Protein AF-A0A5N9BAG7-F1 (afdb_monomer_lite)

Secondary structure (DSSP, 8-state):
---THHHHHHHHHHHHHHHHHHHHHHT--THHHHHHHHHHHHHHHHHHHHHHHHHHHHT-

pLDDT: mean 84.33, std 9.47, range [43.5, 93.44]

Foldseek 3Di:
DDDLVVVLVVLQCVLLVVLVVVCVVVVHDSPSNVVSNVVSNVVSVVVVVVVVVVVVVVVD

Radius of gyration: 14.65 Å; chains: 1; bounding box: 29×12×44 Å

Sequence (60 aa):
MGGFGWFISLTIIIFTFTGHMIDQKVQTLPLFTILGILLGLLVSIIGMRKLLINLIKTKK

Structure (mmCIF, N/CA/C/O backbone):
data_AF-A0A5N9BAG7-F1
#
_entry.id   AF-A0A5N9BAG7-F1
#
loop_
_atom_site.group_PDB
_atom_site.id
_atom_site.type_symbol
_atom_site.label_atom_id
_atom_site.label_alt_id
_atom_site.label_comp_id
_atom_site.label_asym_id
_atom_site.label_entity_id
_atom_site.label_seq_id
_atom_site.pdbx_PDB_ins_code
_atom_site.Cartn_x
_atom_site.Cartn_y
_atom_site.Cartn_z
_atom_site.occupancy
_atom_site.B_iso_or_equiv
_atom_site.auth_seq_id
_atom_site.auth_comp_id
_atom_site.auth_asym_id
_atom_site.auth_atom_id
_atom_site.pdbx_PDB_model_num
ATOM 1 N N . MET A 1 1 ? 9.462 1.499 22.487 1.00 43.50 1 MET A N 1
ATOM 2 C CA . MET A 1 1 ? 9.752 2.180 21.205 1.00 43.50 1 MET A CA 1
ATOM 3 C C . MET A 1 1 ? 8.983 1.459 20.114 1.00 43.50 1 MET A C 1
ATOM 5 O O . MET A 1 1 ? 9.378 0.370 19.738 1.00 43.50 1 MET A O 1
ATOM 9 N N . GLY A 1 2 ? 7.834 1.974 19.686 1.00 62.16 2 GLY A N 1
ATOM 10 C CA . GLY A 1 2 ? 7.042 1.291 18.660 1.00 62.16 2 GLY A CA 1
ATOM 11 C C . GLY A 1 2 ? 5.618 1.811 18.601 1.00 62.16 2 GLY A C 1
ATOM 12 O O . GLY A 1 2 ? 4.690 1.114 18.988 1.00 62.16 2 GLY A O 1
ATOM 13 N N . GLY A 1 3 ? 5.449 3.063 18.175 1.00 71.75 3 GLY A N 1
ATOM 14 C CA . GLY A 1 3 ? 4.138 3.537 17.737 1.00 71.75 3 GLY A CA 1
ATOM 15 C C . GLY A 1 3 ? 3.752 2.897 16.400 1.00 71.75 3 GLY A C 1
ATOM 16 O O . GLY A 1 3 ? 4.515 2.125 15.815 1.00 71.75 3 GLY A O 1
ATOM 17 N N . PHE A 1 4 ? 2.599 3.284 15.857 1.00 73.31 4 PHE A N 1
ATOM 18 C CA . PHE A 1 4 ? 2.132 2.800 14.554 1.00 73.31 4 PHE A CA 1
ATOM 19 C C . PHE A 1 4 ? 3.147 3.002 13.410 1.00 73.31 4 PHE A C 1
ATOM 21 O O . PHE A 1 4 ? 3.126 2.249 12.441 1.00 73.31 4 PHE A O 1
ATOM 28 N N . GLY A 1 5 ? 4.073 3.962 13.543 1.00 79.06 5 GLY A N 1
ATOM 29 C CA . GLY A 1 5 ? 5.133 4.240 12.568 1.00 79.06 5 GLY A CA 1
ATOM 30 C C . GLY A 1 5 ? 6.002 3.033 12.202 1.00 79.06 5 GLY A C 1
ATOM 31 O O . GLY A 1 5 ? 6.430 2.931 11.057 1.00 79.06 5 GLY A O 1
ATOM 32 N N . TRP A 1 6 ? 6.205 2.081 13.120 1.00 83.88 6 TRP A N 1
ATOM 33 C CA . TRP A 1 6 ? 6.961 0.861 12.814 1.00 83.88 6 TRP A CA 1
ATOM 34 C C . TRP A 1 6 ? 6.238 -0.023 11.791 1.00 83.88 6 TRP A C 1
ATOM 36 O O . TRP A 1 6 ? 6.843 -0.488 10.828 1.00 83.88 6 TRP A O 1
ATOM 46 N N . PHE A 1 7 ? 4.923 -0.199 11.958 1.00 82.25 7 PHE A N 1
ATOM 47 C CA . PHE A 1 7 ? 4.098 -0.982 11.037 1.00 82.25 7 PHE A CA 1
ATOM 48 C C . PHE A 1 7 ? 4.037 -0.330 9.652 1.00 82.25 7 PHE A C 1
ATOM 50 O O . PHE A 1 7 ? 4.197 -1.006 8.635 1.00 82.25 7 PHE A O 1
ATOM 57 N N . ILE A 1 8 ? 3.866 0.996 9.621 1.00 84.69 8 ILE A N 1
ATOM 58 C CA . ILE A 1 8 ? 3.852 1.782 8.383 1.00 84.69 8 ILE A CA 1
ATOM 59 C C . ILE A 1 8 ? 5.177 1.613 7.629 1.00 84.69 8 ILE A C 1
ATOM 61 O O . ILE A 1 8 ? 5.173 1.267 6.450 1.00 84.69 8 ILE A O 1
ATOM 65 N N . SER A 1 9 ? 6.301 1.822 8.322 1.00 85.62 9 SER A N 1
ATOM 66 C CA . SER A 1 9 ? 7.635 1.773 7.721 1.00 85.62 9 SER A CA 1
ATOM 67 C C . SER A 1 9 ? 7.944 0.388 7.154 1.00 85.62 9 SER A C 1
ATOM 69 O O . SER A 1 9 ? 8.329 0.273 5.993 1.00 85.62 9 SER A O 1
ATOM 71 N N . LEU A 1 10 ? 7.669 -0.677 7.918 1.00 89.06 10 LEU A N 1
ATOM 72 C CA . LEU A 1 10 ? 7.898 -2.051 7.469 1.00 89.06 10 LEU A CA 1
ATOM 73 C C . LEU A 1 10 ? 7.073 -2.384 6.218 1.00 89.06 10 LEU A C 1
ATOM 75 O O . LEU A 1 10 ? 7.590 -2.953 5.260 1.00 89.06 10 LEU A O 1
ATOM 79 N N . THR A 1 11 ? 5.799 -1.988 6.211 1.00 88.50 11 THR A N 1
ATOM 80 C CA . THR A 1 11 ? 4.893 -2.246 5.086 1.00 88.50 11 THR A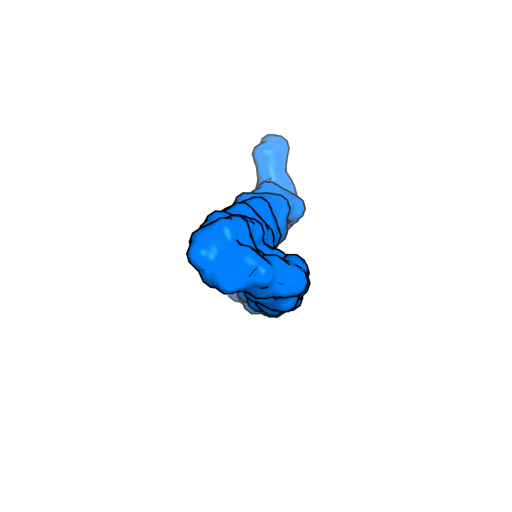 CA 1
ATOM 81 C C . THR A 1 11 ? 5.364 -1.514 3.831 1.00 88.50 11 THR A C 1
ATOM 83 O O . THR A 1 11 ? 5.469 -2.119 2.767 1.00 88.50 11 THR A O 1
ATOM 86 N N . ILE A 1 12 ? 5.712 -0.230 3.946 1.00 88.00 12 ILE A N 1
ATOM 87 C CA . ILE A 1 12 ? 6.200 0.555 2.807 1.00 88.00 12 ILE A CA 1
ATOM 88 C C . ILE A 1 12 ? 7.520 -0.015 2.288 1.00 88.00 12 ILE A C 1
ATOM 90 O O . ILE A 1 12 ? 7.657 -0.176 1.077 1.00 88.00 12 ILE A O 1
ATOM 94 N N . ILE A 1 13 ? 8.463 -0.369 3.167 1.00 91.25 13 ILE A N 1
ATOM 95 C CA . ILE A 1 13 ? 9.749 -0.954 2.764 1.00 91.25 13 ILE A CA 1
ATOM 96 C C . ILE A 1 13 ? 9.525 -2.253 1.990 1.00 91.25 13 ILE A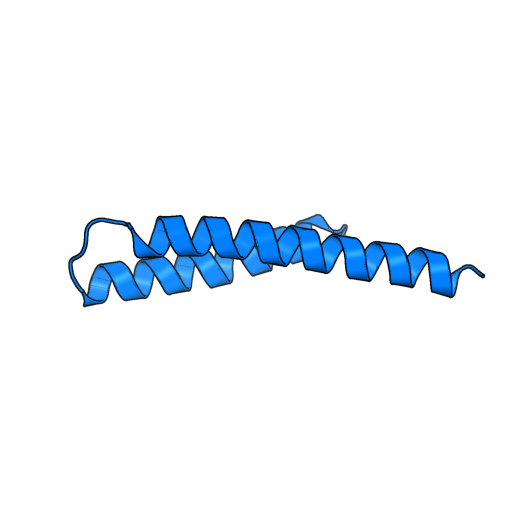 C 1
ATOM 98 O O . ILE A 1 13 ? 10.061 -2.397 0.895 1.00 91.25 13 ILE A O 1
ATOM 102 N N . ILE A 1 14 ? 8.700 -3.168 2.507 1.00 91.62 14 ILE A 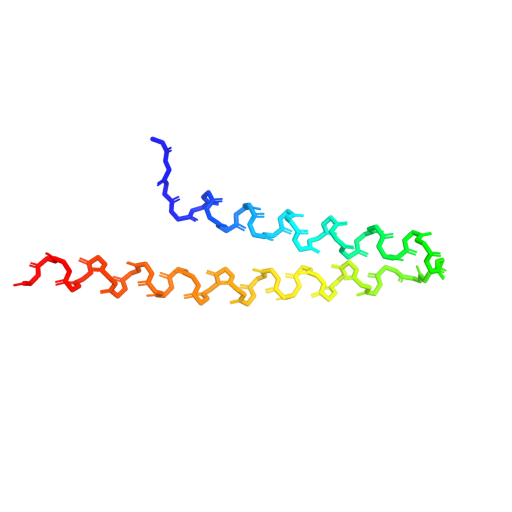N 1
ATOM 103 C CA . ILE A 1 14 ? 8.436 -4.461 1.858 1.00 91.62 14 ILE A CA 1
ATOM 104 C C . ILE A 1 14 ? 7.830 -4.258 0.466 1.00 91.62 14 ILE A C 1
ATOM 106 O O . ILE A 1 14 ? 8.321 -4.823 -0.514 1.00 91.62 14 ILE A O 1
ATOM 110 N N . PHE A 1 15 ? 6.785 -3.437 0.357 1.00 88.81 15 PHE A N 1
ATOM 111 C CA . PHE A 1 15 ? 6.112 -3.212 -0.922 1.00 88.81 15 PHE A CA 1
ATOM 112 C C . PHE A 1 15 ? 6.984 -2.440 -1.924 1.00 88.81 15 PHE A C 1
ATOM 114 O O . PHE A 1 15 ? 7.001 -2.783 -3.106 1.00 88.81 15 PHE A O 1
ATOM 121 N N . THR A 1 16 ? 7.747 -1.446 -1.466 1.00 90.88 16 THR A N 1
ATOM 122 C CA . THR A 1 16 ? 8.654 -0.663 -2.324 1.00 90.88 16 THR A CA 1
ATOM 123 C C . THR A 1 16 ? 9.813 -1.520 -2.816 1.00 90.88 16 THR A C 1
ATOM 125 O O . THR A 1 16 ? 10.130 -1.499 -4.001 1.00 90.88 16 THR A O 1
ATOM 128 N N . PHE A 1 17 ? 10.413 -2.323 -1.934 1.00 91.56 17 PHE A N 1
ATOM 129 C CA . PHE A 1 17 ? 11.510 -3.220 -2.291 1.00 91.56 17 PHE A CA 1
ATOM 130 C C . PHE A 1 17 ? 11.053 -4.292 -3.285 1.00 91.56 17 PHE A C 1
ATOM 132 O O . PHE A 1 17 ? 11.735 -4.550 -4.274 1.00 91.56 17 PHE A O 1
ATOM 139 N N . THR A 1 18 ? 9.856 -4.850 -3.082 1.00 89.00 18 THR A N 1
ATOM 140 C CA . THR A 1 18 ? 9.256 -5.812 -4.018 1.00 89.00 18 THR A CA 1
ATOM 141 C C . THR A 1 18 ? 9.016 -5.173 -5.388 1.00 89.00 18 THR A C 1
ATOM 143 O O . THR A 1 18 ? 9.390 -5.756 -6.404 1.00 89.00 18 THR A O 1
ATOM 146 N N . GLY A 1 19 ? 8.459 -3.956 -5.429 1.00 86.94 19 GLY A N 1
ATOM 147 C CA . GLY A 1 19 ? 8.259 -3.212 -6.676 1.00 86.94 19 GLY A CA 1
ATOM 148 C C . GLY A 1 19 ? 9.574 -2.902 -7.394 1.00 86.94 19 GLY A C 1
ATOM 149 O O . GLY A 1 19 ? 9.680 -3.109 -8.600 1.00 86.94 19 GLY A O 1
ATOM 150 N N . HIS A 1 20 ? 10.604 -2.520 -6.639 1.00 89.00 20 HIS A N 1
ATOM 151 C CA . HIS A 1 20 ? 11.930 -2.237 -7.177 1.00 89.00 20 HIS A CA 1
ATOM 152 C C . HIS A 1 20 ? 12.604 -3.475 -7.778 1.00 89.00 20 HIS A C 1
ATOM 154 O O . HIS A 1 20 ? 13.166 -3.401 -8.869 1.00 89.00 20 HIS A O 1
ATOM 160 N N . MET A 1 21 ? 12.512 -4.631 -7.112 1.00 88.62 21 MET A N 1
ATOM 161 C CA . MET A 1 21 ? 13.049 -5.885 -7.651 1.00 88.62 21 MET A CA 1
ATOM 162 C C . MET A 1 21 ? 12.360 -6.296 -8.957 1.00 88.62 21 MET A C 1
ATOM 164 O O . MET A 1 21 ? 13.007 -6.858 -9.841 1.00 88.62 21 MET A O 1
ATOM 168 N N . ILE A 1 22 ? 11.057 -6.033 -9.083 1.00 87.00 22 ILE A N 1
ATOM 169 C CA . ILE A 1 22 ? 10.300 -6.319 -10.305 1.00 87.00 22 ILE A CA 1
ATOM 170 C C . ILE A 1 22 ? 10.718 -5.355 -11.418 1.00 87.00 22 ILE A C 1
ATOM 172 O O . ILE A 1 22 ? 11.050 -5.819 -12.506 1.00 87.00 22 ILE A O 1
ATOM 176 N N . ASP A 1 23 ? 10.797 -4.050 -11.138 1.00 86.19 23 ASP A N 1
ATOM 177 C CA . ASP A 1 23 ? 11.255 -3.056 -12.120 1.00 86.19 23 ASP A CA 1
ATOM 178 C C . ASP A 1 23 ? 12.657 -3.388 -12.654 1.00 86.19 23 ASP A C 1
ATOM 180 O O . ASP A 1 23 ? 12.888 -3.354 -13.863 1.00 86.19 23 ASP A O 1
ATOM 184 N N . GLN A 1 24 ? 13.582 -3.796 -11.775 1.00 86.19 24 GLN A N 1
ATOM 185 C CA . GLN A 1 24 ? 14.929 -4.204 -12.184 1.00 86.19 24 GLN A CA 1
ATOM 186 C C . GLN A 1 24 ? 14.932 -5.445 -13.087 1.00 86.19 24 GLN A C 1
ATOM 188 O O . GLN A 1 24 ? 15.737 -5.525 -14.015 1.00 86.19 24 GLN A O 1
ATOM 193 N N . LYS A 1 25 ? 14.044 -6.416 -12.839 1.00 85.69 25 LYS A N 1
ATOM 194 C CA . LYS A 1 25 ? 13.956 -7.637 -13.656 1.00 85.69 25 LYS A CA 1
ATOM 195 C C . LYS A 1 25 ? 13.317 -7.401 -15.019 1.00 85.69 25 LYS A C 1
ATOM 197 O O . LYS A 1 25 ? 13.702 -8.064 -15.977 1.00 85.69 25 LYS A O 1
ATOM 202 N N . VAL A 1 26 ? 12.340 -6.502 -15.101 1.00 85.06 2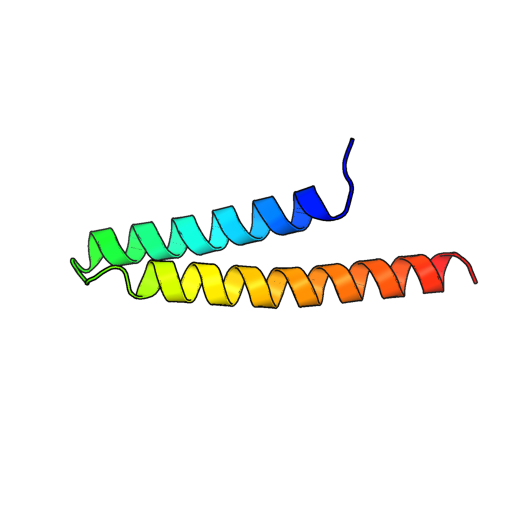6 VAL A N 1
ATOM 203 C CA . VAL A 1 26 ? 11.569 -6.248 -16.330 1.00 85.06 26 VAL A CA 1
ATOM 204 C C . VAL A 1 26 ? 12.174 -5.087 -17.144 1.00 85.06 26 VAL A C 1
ATOM 206 O O . VAL A 1 26 ? 11.722 -4.823 -18.252 1.00 85.06 26 VAL A O 1
ATOM 209 N N . GLN A 1 27 ? 13.224 -4.419 -16.635 1.00 78.19 27 GLN A N 1
ATOM 210 C CA . GLN A 1 27 ? 13.827 -3.208 -17.225 1.00 78.19 27 GLN A CA 1
ATOM 211 C C . GLN A 1 27 ? 12.786 -2.121 -17.537 1.00 78.19 27 GLN A C 1
ATOM 213 O O . GLN A 1 27 ? 12.934 -1.327 -18.467 1.00 78.19 27 GLN A O 1
ATOM 218 N N . THR A 1 28 ? 11.702 -2.089 -16.766 1.00 75.06 28 THR A N 1
ATOM 219 C CA . THR A 1 28 ? 10.666 -1.073 -16.898 1.00 75.06 28 THR A CA 1
ATOM 220 C C . THR A 1 28 ? 11.122 0.215 -16.228 1.00 75.06 28 THR A C 1
ATOM 222 O O . THR A 1 28 ? 11.900 0.209 -15.274 1.00 75.06 28 THR A O 1
ATOM 225 N N . LEU A 1 29 ? 10.589 1.345 -16.703 1.00 80.00 29 LEU A N 1
ATOM 226 C CA . LEU A 1 29 ? 10.540 2.576 -15.905 1.00 80.00 29 LEU A CA 1
ATOM 227 C C . LEU A 1 29 ? 9.992 2.240 -14.503 1.00 80.00 29 LEU A C 1
ATOM 229 O O . LEU A 1 29 ? 9.257 1.258 -14.412 1.00 80.00 29 LEU A O 1
ATOM 233 N N . PRO A 1 30 ? 10.299 3.019 -13.443 1.00 84.81 30 PRO A N 1
ATOM 234 C CA . PRO A 1 30 ? 10.024 2.683 -12.034 1.00 84.81 30 PRO A CA 1
ATOM 235 C C . PRO A 1 30 ? 8.525 2.687 -11.653 1.00 84.81 30 PRO A C 1
ATOM 237 O O . PRO A 1 30 ? 8.101 3.280 -10.663 1.00 84.81 30 PRO A O 1
ATOM 240 N N . LEU A 1 31 ? 7.694 2.042 -12.463 1.00 86.44 31 LEU A N 1
ATOM 241 C CA . LEU A 1 31 ? 6.248 1.964 -12.384 1.00 86.44 31 LEU A CA 1
ATOM 242 C C . LEU A 1 31 ? 5.835 0.997 -11.279 1.00 86.44 31 LEU A C 1
ATOM 244 O O . LEU A 1 31 ? 4.960 1.340 -10.482 1.00 86.44 31 LEU A O 1
ATOM 248 N N . PHE A 1 32 ? 6.472 -0.176 -11.176 1.00 85.62 32 PHE A N 1
ATOM 249 C CA . PHE A 1 32 ? 6.135 -1.144 -10.130 1.00 85.62 32 PHE A CA 1
ATOM 250 C C . PHE A 1 32 ? 6.570 -0.663 -8.747 1.00 85.62 32 PHE A C 1
ATOM 252 O O . PHE A 1 32 ? 5.885 -0.939 -7.765 1.00 85.62 32 PHE A O 1
ATOM 259 N N . THR A 1 33 ? 7.646 0.112 -8.657 1.00 87.75 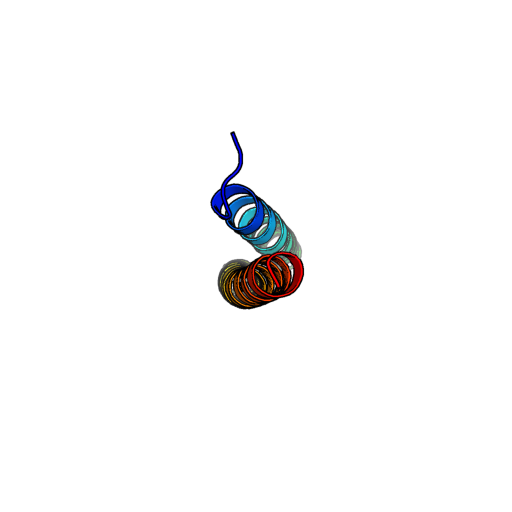33 THR A N 1
ATOM 260 C CA . THR A 1 33 ? 8.086 0.774 -7.425 1.00 87.75 33 THR A CA 1
ATOM 261 C C . THR A 1 33 ? 7.055 1.806 -6.972 1.00 87.75 33 THR A C 1
ATOM 263 O O . THR A 1 33 ? 6.657 1.792 -5.808 1.00 87.75 33 THR A O 1
ATOM 266 N N . ILE A 1 34 ? 6.557 2.657 -7.879 1.00 90.75 34 ILE A N 1
ATOM 267 C CA . ILE A 1 34 ? 5.508 3.647 -7.569 1.00 90.75 34 ILE A CA 1
ATOM 268 C C . ILE A 1 34 ? 4.210 2.948 -7.143 1.00 90.75 34 ILE A C 1
ATOM 270 O O . ILE A 1 34 ? 3.616 3.324 -6.130 1.00 90.75 34 ILE A O 1
ATOM 274 N N . LEU A 1 35 ? 3.795 1.899 -7.861 1.00 91.75 35 LEU A N 1
ATOM 275 C CA . LEU A 1 35 ? 2.637 1.082 -7.483 1.00 91.75 35 LEU A CA 1
ATOM 276 C C . LEU A 1 35 ? 2.845 0.394 -6.129 1.00 91.75 35 LEU A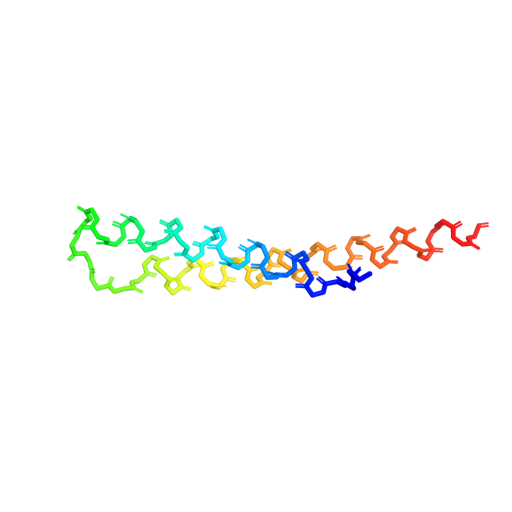 C 1
ATOM 278 O O . LEU A 1 35 ? 1.926 0.357 -5.315 1.00 91.75 35 LEU A O 1
ATOM 282 N N . GLY A 1 36 ? 4.054 -0.098 -5.860 1.00 89.06 36 GLY A N 1
ATOM 283 C CA . GLY A 1 36 ? 4.446 -0.676 -4.579 1.00 89.06 36 GLY A CA 1
ATOM 284 C C . GLY A 1 36 ? 4.309 0.330 -3.440 1.00 89.06 36 GLY A C 1
ATOM 285 O O . GLY A 1 36 ? 3.660 0.034 -2.441 1.00 89.06 36 GLY A O 1
ATOM 286 N N . ILE A 1 37 ? 4.820 1.550 -3.603 1.00 91.25 37 ILE A N 1
ATOM 287 C CA . ILE A 1 37 ? 4.662 2.626 -2.612 1.00 91.25 37 ILE A CA 1
ATOM 288 C C . ILE A 1 37 ? 3.176 2.939 -2.383 1.00 91.25 37 ILE A C 1
ATOM 290 O O . ILE A 1 37 ? 2.739 3.033 -1.234 1.00 91.25 37 ILE A O 1
ATOM 294 N N . LEU A 1 38 ? 2.388 3.051 -3.458 1.00 93.19 38 LEU A N 1
ATOM 295 C CA . LEU A 1 38 ? 0.953 3.339 -3.383 1.00 93.19 38 LEU A CA 1
ATOM 296 C C . LEU A 1 38 ? 0.193 2.241 -2.618 1.00 93.19 38 LEU A C 1
ATOM 298 O O . LEU A 1 38 ? -0.611 2.532 -1.730 1.00 93.19 38 LEU A O 1
ATOM 302 N N . LEU A 1 39 ? 0.484 0.973 -2.918 1.00 90.44 39 LEU A N 1
ATOM 303 C CA . LEU A 1 39 ? -0.086 -0.180 -2.222 1.00 90.44 39 LEU A CA 1
ATOM 304 C C . LEU A 1 39 ? 0.368 -0.236 -0.761 1.00 90.44 39 LEU A C 1
ATOM 306 O O . LEU A 1 39 ? -0.463 -0.429 0.125 1.00 90.44 39 LEU A O 1
ATOM 310 N N . GLY A 1 40 ? 1.653 -0.005 -0.489 1.00 90.25 40 GLY A N 1
ATOM 311 C CA . GLY A 1 40 ? 2.203 0.046 0.865 1.00 90.25 40 GLY A CA 1
ATOM 312 C C . GLY A 1 40 ? 1.527 1.119 1.722 1.00 90.25 40 GLY A C 1
ATOM 313 O O . GLY A 1 40 ? 1.185 0.859 2.877 1.00 90.25 40 GLY A O 1
ATOM 314 N N . LEU A 1 41 ? 1.246 2.290 1.142 1.00 91.25 41 LEU A N 1
ATOM 315 C CA . LEU A 1 41 ? 0.466 3.360 1.773 1.00 91.25 41 LEU A CA 1
ATOM 316 C C . LEU A 1 41 ? -0.973 2.926 2.084 1.00 91.25 41 LEU A C 1
ATOM 318 O O . LEU A 1 41 ? -1.433 3.107 3.213 1.00 91.25 41 LEU A O 1
ATOM 322 N N . LEU A 1 42 ? -1.675 2.319 1.124 1.00 93.44 42 LEU A N 1
ATOM 323 C CA . LEU A 1 42 ? -3.049 1.844 1.329 1.00 93.44 42 LEU A CA 1
ATOM 324 C C . LEU A 1 42 ? -3.126 0.772 2.424 1.00 93.44 42 LEU A C 1
ATOM 326 O O . LEU A 1 42 ? -3.953 0.867 3.336 1.00 93.44 42 LEU A O 1
ATOM 330 N N . VAL A 1 43 ? -2.239 -0.225 2.375 1.00 90.00 43 VAL A N 1
ATOM 331 C CA . VAL A 1 43 ? -2.173 -1.305 3.373 1.00 90.00 43 VAL A CA 1
ATOM 332 C C . VAL A 1 43 ? -1.844 -0.745 4.753 1.00 90.00 43 VAL A C 1
ATOM 334 O O . VAL A 1 43 ? -2.461 -1.138 5.744 1.00 90.00 43 VAL A O 1
ATOM 337 N N . SER A 1 44 ? -0.924 0.213 4.818 1.00 89.31 44 SER A N 1
ATOM 338 C CA . SER A 1 44 ? -0.547 0.899 6.048 1.00 89.31 44 SER A CA 1
ATOM 339 C C . SER A 1 44 ? -1.739 1.608 6.711 1.00 89.31 44 SER A C 1
ATOM 341 O O . SER A 1 44 ? -1.996 1.396 7.900 1.00 89.31 44 SER A O 1
ATOM 343 N N . ILE A 1 45 ? -2.540 2.356 5.940 1.00 89.69 45 ILE A N 1
ATOM 344 C CA . ILE A 1 45 ? -3.760 3.019 6.436 1.00 89.69 45 ILE A CA 1
ATOM 345 C C . ILE A 1 45 ? -4.765 1.989 6.969 1.00 89.69 45 ILE A C 1
ATOM 347 O O . ILE A 1 45 ? -5.328 2.160 8.055 1.00 89.69 45 ILE A O 1
ATOM 351 N N . ILE A 1 46 ? -4.984 0.896 6.233 1.00 89.19 46 ILE A N 1
ATOM 352 C CA . ILE A 1 46 ? -5.908 -0.171 6.641 1.00 89.19 46 ILE A CA 1
ATOM 353 C C . ILE A 1 46 ? -5.426 -0.846 7.934 1.00 89.19 46 ILE A C 1
ATOM 355 O O . ILE A 1 46 ? -6.224 -1.066 8.851 1.00 89.19 46 ILE A O 1
ATOM 359 N N . GLY A 1 47 ? -4.130 -1.148 8.035 1.00 87.12 47 GLY A N 1
ATOM 360 C CA . GLY A 1 47 ? -3.525 -1.756 9.220 1.00 87.12 47 GLY A CA 1
ATOM 361 C C . GLY A 1 47 ? -3.609 -0.850 10.447 1.00 87.12 47 GLY A C 1
ATOM 362 O O . GLY A 1 47 ? -4.023 -1.306 11.514 1.00 87.12 47 GLY A O 1
ATOM 363 N N . MET A 1 48 ? -3.338 0.448 10.281 1.00 87.44 48 MET A N 1
ATOM 364 C CA . MET A 1 48 ? -3.545 1.455 11.325 1.00 87.44 48 MET A CA 1
ATOM 365 C C . MET A 1 48 ? -4.995 1.483 11.811 1.00 87.44 48 MET A C 1
ATOM 367 O O . MET A 1 48 ? -5.228 1.428 13.019 1.00 87.44 48 MET A O 1
ATOM 371 N N . ARG A 1 49 ? -5.976 1.519 10.894 1.00 87.25 49 ARG A N 1
ATOM 372 C CA . ARG A 1 49 ? -7.403 1.498 11.265 1.00 87.25 49 ARG A CA 1
ATOM 373 C C . ARG A 1 49 ? -7.762 0.238 12.047 1.00 87.25 49 ARG A C 1
ATOM 375 O O . ARG A 1 49 ? -8.431 0.344 13.071 1.00 87.25 49 ARG A O 1
ATOM 382 N N . LYS A 1 50 ? -7.302 -0.940 11.609 1.00 85.69 50 LYS A N 1
ATOM 383 C CA . LYS A 1 50 ? -7.527 -2.207 12.327 1.00 85.69 50 LYS A CA 1
ATOM 384 C C . LYS A 1 50 ? -6.958 -2.168 13.743 1.00 85.69 50 LYS A C 1
ATOM 386 O O . LYS A 1 50 ? -7.659 -2.534 14.683 1.00 85.69 50 LYS A O 1
ATOM 391 N N . LEU A 1 51 ? -5.718 -1.707 13.897 1.00 84.88 51 LEU A N 1
ATOM 392 C CA . LEU A 1 51 ? -5.063 -1.612 15.201 1.00 84.88 51 LEU A CA 1
ATOM 393 C C . LEU A 1 51 ? -5.775 -0.607 16.120 1.00 84.88 51 LEU A C 1
ATOM 395 O O . LEU A 1 51 ? -6.022 -0.927 17.279 1.00 84.88 51 LEU A O 1
ATOM 399 N N . LEU A 1 52 ? -6.175 0.560 15.603 1.00 87.19 52 LEU A N 1
ATOM 400 C CA . LEU A 1 52 ? -6.964 1.551 16.345 1.00 87.19 52 LEU A CA 1
ATOM 401 C C . LEU A 1 52 ? -8.302 0.984 16.827 1.00 87.19 52 LEU A C 1
ATOM 403 O O . LEU A 1 52 ? -8.628 1.107 18.005 1.00 87.19 52 LEU A O 1
ATOM 407 N N . ILE A 1 53 ? -9.059 0.331 15.942 1.00 86.69 53 ILE A N 1
ATOM 408 C CA . ILE A 1 53 ? -10.340 -0.295 16.300 1.00 86.69 53 ILE A CA 1
ATOM 409 C C . ILE A 1 53 ? -10.129 -1.357 17.379 1.00 86.69 53 ILE A C 1
ATOM 411 O O . ILE A 1 53 ? -10.897 -1.413 18.337 1.00 86.69 53 ILE A O 1
ATOM 415 N N . ASN A 1 54 ? -9.087 -2.179 17.249 1.00 84.38 54 ASN A N 1
ATOM 416 C CA . ASN A 1 54 ? -8.803 -3.225 18.223 1.00 84.38 54 ASN A CA 1
ATOM 417 C C . ASN A 1 54 ? -8.429 -2.640 19.591 1.00 84.38 54 ASN A C 1
ATOM 419 O O . ASN A 1 54 ? -8.950 -3.095 20.600 1.00 84.38 54 ASN A O 1
ATOM 423 N N . LEU A 1 55 ? -7.612 -1.582 19.629 1.00 84.75 55 LEU A N 1
ATOM 424 C CA . LEU A 1 55 ? -7.274 -0.877 20.870 1.00 84.75 55 LEU A CA 1
ATOM 425 C C . LEU A 1 55 ? -8.505 -0.267 21.547 1.00 84.75 55 LEU A C 1
ATOM 427 O O . LEU A 1 55 ? -8.651 -0.376 22.762 1.00 84.75 55 LEU A O 1
ATOM 431 N N . ILE A 1 56 ? -9.403 0.344 20.769 1.00 87.44 56 ILE A N 1
ATOM 432 C CA . ILE A 1 56 ? -10.667 0.885 21.289 1.00 87.44 56 ILE A CA 1
ATOM 433 C C . ILE A 1 56 ? -11.541 -0.248 21.841 1.00 87.44 56 ILE A C 1
ATOM 435 O O . ILE A 1 56 ? -12.120 -0.106 22.915 1.00 87.44 56 ILE A O 1
ATOM 439 N N . LYS A 1 57 ? -11.615 -1.382 21.136 1.00 81.31 57 LYS A N 1
ATOM 440 C CA . LYS A 1 57 ? -12.423 -2.539 21.537 1.00 81.31 57 LYS A CA 1
ATOM 441 C C . LYS A 1 57 ? -11.868 -3.248 22.775 1.00 81.31 57 LYS A C 1
ATOM 443 O O . LYS A 1 57 ? -12.653 -3.677 23.601 1.00 81.31 57 LYS A O 1
ATOM 448 N N . THR A 1 58 ? -10.548 -3.341 22.925 1.00 78.19 58 THR A N 1
ATOM 449 C CA . THR A 1 58 ? -9.886 -3.923 24.107 1.00 78.19 58 THR A CA 1
ATOM 450 C C . THR A 1 58 ? -10.088 -3.083 25.370 1.00 78.19 58 THR A C 1
ATOM 452 O O . THR A 1 58 ? -10.003 -3.614 26.472 1.00 78.19 58 THR A O 1
ATOM 455 N N . LYS A 1 59 ? -10.339 -1.775 25.235 1.00 58.81 59 LYS A N 1
ATOM 456 C CA . LYS A 1 59 ? -10.557 -0.875 26.377 1.00 58.81 59 LYS A CA 1
ATOM 457 C C . LYS A 1 59 ? -12.001 -0.879 26.906 1.00 58.81 59 LYS A C 1
ATOM 459 O O . LYS A 1 59 ? -12.249 -0.194 27.896 1.00 58.81 59 LYS A O 1
ATOM 464 N N . LYS A 1 60 ? -12.928 -1.562 26.228 1.00 51.44 60 LYS A N 1
ATOM 465 C CA . LYS A 1 60 ? -14.348 -1.670 26.584 1.00 51.44 60 LYS A CA 1
ATOM 466 C C . LYS A 1 60 ? -14.643 -3.067 27.112 1.00 51.44 60 LYS A C 1
ATOM 468 O O . LYS A 1 60 ? -15.445 -3.145 28.063 1.00 51.44 60 LYS A O 1
#